Protein AF-A0A7T8HJD9-F1 (afdb_monomer_lite)

Sequence (156 aa):
DFPDRIIIASVMASFDRSDWQEISIKAAKSGADALELNLSCPHGMGEPSGHGSIHFQWVKEIIGDYNIPFFAKLTPNVTNIVDIARAAKEGGSDGVTAINTVSGLMGLSSKGVAWPNVNKKTTYGGMSGNAAITSIGKQLKGFPILEQEGLTRQTL

Organism: Caligus rogercresseyi (NCBI:txid217165)

Secondary structure (DSSP, 8-state):
--TTS--EEEE---S-HHHHHHHHHHHHHTT-SEEEEE---TTT---SSSSTTHHHHHHHHHHGGGT--EEEE--S-SS-HHHHHHHHHHTT-SEEEE-PPEEE--EE-TTS-EES-BTTB---EEE--S-STHHHHHHSTT--EEE-S---TT--

Structure (mmCIF, N/CA/C/O backbone):
data_AF-A0A7T8HJD9-F1
#
_entry.id   AF-A0A7T8HJD9-F1
#
loop_
_atom_site.group_PDB
_atom_site.id
_atom_site.type_symbol
_atom_site.label_atom_id
_atom_site.label_alt_id
_atom_site.label_comp_id
_atom_site.label_asym_id
_atom_site.label_entity_id
_atom_site.label_seq_id
_atom_site.pdbx_PDB_ins_code
_atom_site.Cartn_x
_atom_site.Cartn_y
_atom_site.Cartn_z
_atom_site.occupancy
_atom_site.B_iso_or_equiv
_atom_site.auth_seq_id
_atom_site.auth_comp_id
_atom_site.auth_asym_id
_atom_site.auth_atom_id
_atom_site.pdbx_PDB_model_num
ATOM 1 N N . ASP A 1 1 ? -25.943 7.552 -3.361 1.00 71.62 1 ASP A N 1
ATOM 2 C CA . ASP A 1 1 ? -25.022 6.764 -2.519 1.00 71.62 1 ASP A CA 1
ATOM 3 C C . ASP A 1 1 ? -25.019 5.302 -2.927 1.00 71.62 1 ASP A C 1
ATOM 5 O O . ASP A 1 1 ? -25.998 4.849 -3.512 1.00 71.62 1 ASP A O 1
ATOM 9 N N . PHE A 1 2 ? -23.913 4.603 -2.657 1.00 89.00 2 PHE A N 1
ATOM 10 C CA . PHE A 1 2 ? -23.694 3.184 -2.972 1.00 89.00 2 PHE A CA 1
ATOM 11 C C . PHE A 1 2 ? -23.262 2.417 -1.702 1.00 89.00 2 PHE A C 1
ATOM 13 O O . PHE A 1 2 ? -22.111 1.998 -1.615 1.00 89.00 2 PHE A O 1
ATOM 20 N N . PRO A 1 3 ? -24.136 2.294 -0.684 1.00 89.19 3 PRO A N 1
ATOM 21 C CA . PRO A 1 3 ? -23.768 1.783 0.646 1.00 89.19 3 PRO A CA 1
ATOM 22 C C . PRO A 1 3 ? -23.410 0.287 0.674 1.00 89.19 3 PRO A C 1
ATOM 24 O O . PRO A 1 3 ? -22.904 -0.213 1.669 1.00 89.19 3 PRO A O 1
ATOM 27 N N . ASP A 1 4 ? -23.711 -0.434 -0.400 1.00 93.75 4 ASP A N 1
ATOM 28 C CA . ASP A 1 4 ? -23.453 -1.858 -0.603 1.00 93.75 4 ASP A CA 1
ATOM 29 C C . ASP A 1 4 ? -22.137 -2.134 -1.349 1.00 93.75 4 ASP A C 1
ATOM 31 O O . ASP A 1 4 ? -21.753 -3.291 -1.529 1.00 93.75 4 ASP A O 1
ATOM 35 N N . ARG A 1 5 ? -21.448 -1.087 -1.820 1.00 93.62 5 ARG A N 1
ATOM 36 C CA . ARG A 1 5 ? -20.220 -1.213 -2.608 1.00 93.62 5 ARG A CA 1
ATOM 37 C C . ARG A 1 5 ? -19.009 -0.880 -1.756 1.00 93.62 5 ARG A C 1
ATOM 39 O O . ARG A 1 5 ? -18.890 0.240 -1.281 1.00 93.62 5 ARG A O 1
ATOM 46 N N . ILE A 1 6 ? -18.085 -1.833 -1.668 1.00 95.31 6 ILE A N 1
ATOM 47 C CA . ILE A 1 6 ? -16.814 -1.657 -0.966 1.00 95.31 6 ILE A CA 1
ATOM 48 C C . ILE A 1 6 ? -15.954 -0.611 -1.681 1.00 95.31 6 ILE A C 1
ATOM 50 O O . ILE A 1 6 ? -15.660 -0.741 -2.874 1.00 95.31 6 ILE A O 1
ATOM 54 N N . ILE A 1 7 ? -15.508 0.394 -0.933 1.00 95.62 7 ILE A N 1
ATOM 55 C CA . ILE A 1 7 ? -14.544 1.403 -1.362 1.00 95.62 7 ILE A CA 1
ATOM 56 C C . ILE A 1 7 ? -13.234 1.177 -0.611 1.00 95.62 7 ILE A C 1
ATOM 58 O O . ILE A 1 7 ? -13.142 1.371 0.600 1.00 95.62 7 ILE A O 1
ATOM 62 N N . ILE A 1 8 ? -12.191 0.811 -1.358 1.00 96.56 8 ILE A N 1
ATOM 63 C CA . ILE A 1 8 ? -10.830 0.679 -0.833 1.00 96.56 8 ILE A CA 1
ATOM 64 C C . ILE A 1 8 ? -10.028 1.917 -1.235 1.00 96.56 8 ILE A C 1
ATOM 66 O O . ILE A 1 8 ? -9.829 2.176 -2.424 1.00 96.56 8 ILE A O 1
ATOM 70 N N . ALA A 1 9 ? -9.556 2.687 -0.256 1.00 96.94 9 ALA A N 1
ATOM 71 C CA . ALA A 1 9 ? -8.739 3.868 -0.512 1.00 96.94 9 ALA A CA 1
ATOM 72 C C . ALA A 1 9 ? -7.265 3.476 -0.695 1.00 96.94 9 ALA A C 1
ATOM 74 O O . ALA A 1 9 ? -6.598 3.068 0.257 1.00 96.94 9 ALA A O 1
ATOM 75 N N . SER A 1 10 ? -6.741 3.622 -1.915 1.00 95.19 10 SER A N 1
ATOM 76 C CA . SER A 1 10 ? -5.311 3.438 -2.189 1.00 95.19 10 SER A CA 1
ATOM 77 C C . SER A 1 10 ? -4.522 4.675 -1.760 1.00 95.19 10 SER A C 1
ATOM 79 O O . SER A 1 10 ? -4.706 5.751 -2.328 1.00 95.19 10 SER A O 1
ATOM 81 N N . VAL A 1 11 ? -3.598 4.514 -0.815 1.00 93.69 11 VAL A N 1
ATOM 82 C CA . VAL A 1 11 ? -2.764 5.597 -0.274 1.00 93.69 11 VAL A CA 1
ATOM 83 C C . VAL A 1 11 ? -1.277 5.321 -0.486 1.00 93.69 11 VAL A C 1
ATOM 85 O O . VAL A 1 11 ? -0.830 4.174 -0.531 1.00 93.69 11 VAL A O 1
ATOM 88 N N . MET A 1 12 ? -0.506 6.395 -0.638 1.00 90.25 12 MET A N 1
ATOM 89 C CA . MET A 1 12 ? 0.946 6.357 -0.788 1.00 90.25 12 MET A CA 1
ATOM 90 C C . MET A 1 12 ? 1.538 7.603 -0.136 1.00 90.25 12 MET A C 1
ATOM 92 O O . MET A 1 12 ? 1.035 8.707 -0.339 1.00 90.25 12 MET A O 1
ATOM 96 N N . ALA A 1 13 ? 2.613 7.413 0.619 1.00 88.19 13 ALA A N 1
ATOM 97 C CA . ALA A 1 13 ? 3.336 8.464 1.322 1.00 88.19 13 ALA A CA 1
ATOM 98 C C . ALA A 1 13 ? 4.853 8.251 1.180 1.00 88.19 13 ALA A C 1
ATOM 100 O O . ALA A 1 13 ? 5.306 7.213 0.684 1.00 88.19 13 ALA A O 1
ATOM 101 N N . SER A 1 14 ? 5.636 9.252 1.585 1.00 84.62 14 SER A N 1
ATOM 102 C CA . SER A 1 14 ? 7.098 9.152 1.647 1.00 84.62 14 SER A CA 1
ATOM 103 C C . SER A 1 14 ? 7.550 8.166 2.751 1.00 84.62 14 SER A C 1
ATOM 105 O O . SER A 1 14 ? 6.709 7.608 3.461 1.00 84.62 14 SER A O 1
ATOM 107 N N . PHE A 1 15 ? 8.858 7.894 2.907 1.00 84.00 15 PHE A N 1
ATOM 108 C CA . PHE A 1 15 ? 9.377 7.099 4.043 1.00 84.00 15 PHE A CA 1
ATOM 109 C C . PHE A 1 15 ? 9.314 7.917 5.346 1.00 84.00 15 PHE A C 1
ATOM 111 O O . PHE A 1 15 ? 10.331 8.210 5.966 1.00 84.00 15 PHE A O 1
ATOM 118 N N . ASP A 1 16 ? 8.118 8.323 5.754 1.00 87.50 16 ASP A N 1
ATOM 119 C CA . ASP A 1 16 ? 7.896 9.120 6.950 1.00 87.50 16 ASP A CA 1
ATOM 120 C C . ASP A 1 16 ? 6.670 8.610 7.707 1.00 87.50 16 ASP A C 1
ATOM 122 O O . ASP A 1 16 ? 5.612 8.347 7.130 1.00 87.50 16 ASP A O 1
ATOM 126 N N . ARG A 1 17 ? 6.818 8.439 9.021 1.00 91.75 17 ARG A N 1
ATOM 127 C CA . ARG A 1 17 ? 5.746 7.906 9.867 1.00 91.75 17 ARG A CA 1
ATOM 128 C C . ARG A 1 17 ? 4.539 8.834 9.897 1.00 91.75 17 ARG A C 1
ATOM 130 O O . ARG A 1 17 ? 3.413 8.345 9.834 1.00 91.75 17 ARG A O 1
ATOM 137 N N . SER A 1 18 ? 4.767 10.141 10.012 1.00 95.06 18 SER A N 1
ATOM 138 C CA . SER A 1 18 ? 3.690 11.122 10.124 1.00 95.06 18 SER A CA 1
ATOM 139 C C . SER A 1 18 ? 2.883 11.206 8.831 1.00 95.06 18 SER A C 1
ATOM 141 O O . SER A 1 18 ? 1.658 11.146 8.900 1.00 95.06 18 SER A O 1
ATOM 143 N N . ASP A 1 19 ? 3.544 11.174 7.669 1.00 93.44 19 ASP A N 1
ATOM 144 C CA . ASP A 1 19 ? 2.881 11.144 6.361 1.00 93.44 19 ASP A CA 1
ATOM 145 C C . ASP A 1 19 ? 1.953 9.924 6.221 1.00 93.44 19 ASP A C 1
ATOM 147 O O . ASP A 1 19 ? 0.786 10.059 5.840 1.00 93.44 19 ASP A O 1
ATOM 151 N N . TRP A 1 20 ? 2.450 8.722 6.551 1.00 93.50 20 TRP A N 1
ATOM 152 C CA . TRP A 1 20 ? 1.663 7.484 6.468 1.00 93.50 20 TRP A CA 1
ATOM 153 C C . TRP A 1 20 ? 0.475 7.482 7.429 1.00 93.50 20 TRP A C 1
ATOM 155 O O . TRP A 1 20 ? -0.61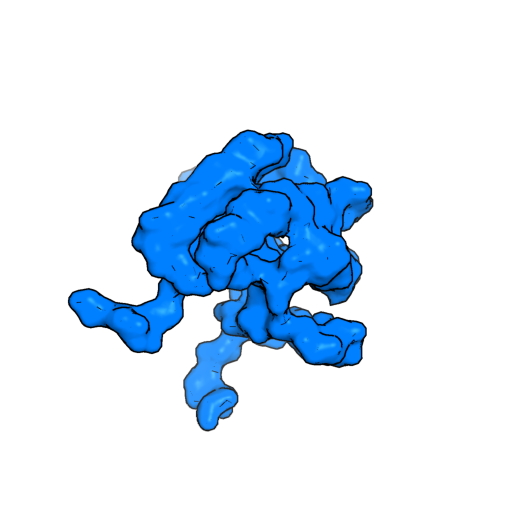9 7.053 7.052 1.00 93.50 20 TRP A O 1
ATOM 165 N N . GLN A 1 21 ? 0.665 7.958 8.660 1.00 95.69 21 GLN A N 1
ATOM 166 C CA . GLN A 1 21 ? -0.413 8.028 9.643 1.00 95.69 21 GLN A CA 1
ATOM 167 C C . GLN A 1 21 ? -1.459 9.075 9.244 1.00 95.69 21 GLN A C 1
ATOM 169 O O . GLN A 1 21 ? -2.655 8.785 9.267 1.00 95.69 21 GLN A O 1
ATOM 174 N N . GLU A 1 22 ? -1.032 10.261 8.805 1.00 96.94 22 GLU A N 1
ATOM 175 C CA . GLU A 1 22 ? -1.927 11.344 8.400 1.00 96.94 22 GLU A CA 1
ATOM 176 C C . GLU A 1 22 ? -2.810 10.939 7.215 1.00 96.94 22 GLU A C 1
ATOM 178 O O . GLU A 1 22 ? -4.035 11.097 7.277 1.00 96.94 22 GLU A O 1
ATOM 183 N N . ILE A 1 23 ? -2.221 10.394 6.143 1.00 96.69 23 ILE A N 1
ATOM 184 C CA . ILE A 1 23 ? -2.989 10.011 4.952 1.00 96.69 23 ILE A CA 1
ATOM 185 C C . ILE A 1 23 ? -3.956 8.857 5.247 1.00 96.69 23 ILE A C 1
ATOM 187 O O . ILE A 1 23 ? -5.094 8.880 4.776 1.00 96.69 23 ILE A O 1
ATOM 191 N N . SER A 1 24 ? -3.546 7.899 6.084 1.00 96.88 24 SER A N 1
ATOM 192 C CA . SER A 1 24 ? -4.384 6.764 6.489 1.00 96.88 24 SER A CA 1
ATOM 193 C C . SER A 1 24 ? -5.569 7.216 7.343 1.00 96.88 24 SER A C 1
ATOM 195 O O . SER A 1 24 ? -6.700 6.806 7.089 1.00 96.88 24 SER A O 1
ATOM 197 N N . ILE A 1 25 ? -5.346 8.128 8.297 1.00 97.25 25 ILE A N 1
ATOM 198 C CA . ILE A 1 25 ? -6.411 8.726 9.116 1.00 97.25 25 ILE A CA 1
ATOM 199 C C . ILE A 1 25 ? -7.403 9.495 8.241 1.00 97.25 25 ILE A C 1
ATOM 201 O O . ILE A 1 25 ? -8.613 9.368 8.424 1.00 97.25 25 ILE A O 1
ATOM 205 N N . LYS A 1 26 ? -6.916 10.301 7.289 1.00 97.69 26 LYS A N 1
ATOM 206 C CA . LYS A 1 26 ? -7.788 11.048 6.368 1.00 97.69 26 LYS A CA 1
ATOM 207 C C . LYS A 1 26 ? -8.639 10.108 5.520 1.00 97.69 26 LYS A C 1
ATOM 209 O O . LYS A 1 26 ? -9.840 10.341 5.395 1.00 97.69 26 LYS A O 1
ATOM 214 N N . ALA A 1 27 ? -8.038 9.048 4.982 1.00 97.38 27 ALA A N 1
ATOM 215 C CA . ALA A 1 27 ? -8.756 8.044 4.207 1.00 97.38 27 ALA A CA 1
ATOM 216 C C . ALA A 1 27 ? -9.823 7.334 5.057 1.00 97.38 27 ALA A C 1
ATOM 218 O O . ALA A 1 27 ? -10.986 7.300 4.659 1.00 97.38 27 ALA A O 1
ATOM 219 N N . ALA A 1 28 ? -9.481 6.878 6.264 1.00 96.44 28 ALA A N 1
ATOM 220 C CA . ALA A 1 28 ? -10.437 6.251 7.176 1.00 96.44 28 ALA A CA 1
ATOM 221 C C . ALA A 1 28 ? -11.605 7.190 7.537 1.00 96.44 28 ALA A C 1
ATOM 223 O O . ALA A 1 28 ? -12.771 6.820 7.425 1.00 96.44 28 ALA A O 1
ATOM 224 N N . LYS A 1 29 ? -11.313 8.454 7.879 1.00 96.94 29 LYS A N 1
ATOM 225 C CA . LYS A 1 29 ? -12.332 9.471 8.201 1.00 96.94 29 LYS A CA 1
ATOM 226 C C . LYS A 1 29 ? -13.241 9.836 7.028 1.00 96.94 29 LYS A C 1
ATOM 228 O O . LYS A 1 29 ? -14.328 10.355 7.262 1.00 96.94 29 LYS A O 1
ATOM 233 N N . SER A 1 30 ? -12.814 9.584 5.790 1.00 95.69 30 SER A N 1
ATOM 234 C CA . SER A 1 30 ? -13.654 9.780 4.603 1.00 95.69 30 SER A CA 1
ATOM 235 C C . SER A 1 30 ? -14.707 8.682 4.399 1.00 95.69 30 SER A C 1
ATOM 237 O O . SER A 1 30 ? -15.548 8.823 3.516 1.00 95.69 30 SER A O 1
ATOM 239 N N . GLY A 1 31 ? -14.693 7.629 5.226 1.00 95.06 31 GLY A N 1
ATOM 240 C CA . GLY A 1 31 ? -15.633 6.510 5.142 1.00 95.06 31 GLY A CA 1
ATOM 241 C C . GLY A 1 31 ? -15.182 5.397 4.198 1.00 95.06 31 GLY A C 1
ATOM 242 O O . GLY A 1 31 ? -16.026 4.710 3.636 1.00 95.06 31 GLY A O 1
ATOM 243 N N . ALA A 1 32 ? -13.872 5.234 3.989 1.00 96.19 32 ALA A N 1
ATOM 244 C CA . ALA A 1 32 ? -13.345 4.078 3.267 1.00 96.19 32 ALA A CA 1
ATOM 245 C C . ALA A 1 32 ? -13.602 2.786 4.061 1.00 96.19 32 ALA A C 1
ATOM 247 O O . ALA A 1 32 ? -13.366 2.755 5.267 1.00 96.19 32 ALA A O 1
ATOM 248 N N . ASP A 1 33 ? -14.018 1.718 3.381 1.00 96.69 33 ASP A N 1
ATOM 249 C CA . ASP A 1 33 ? -14.254 0.406 3.999 1.00 96.69 33 ASP A CA 1
ATOM 250 C C . ASP A 1 33 ? -12.948 -0.339 4.292 1.00 96.69 33 ASP A C 1
ATOM 252 O O . ASP A 1 33 ? -12.902 -1.211 5.154 1.00 96.69 33 ASP A O 1
ATOM 256 N N . ALA A 1 34 ? -11.884 -0.017 3.552 1.00 97.06 34 ALA A N 1
ATOM 257 C CA . ALA A 1 34 ? -10.541 -0.547 3.745 1.00 97.06 34 ALA A CA 1
ATOM 258 C C . ALA A 1 34 ? -9.485 0.392 3.147 1.00 97.06 34 ALA A C 1
ATOM 260 O O . ALA A 1 34 ? -9.793 1.271 2.334 1.00 97.06 34 ALA A O 1
ATOM 261 N N . LEU A 1 35 ? -8.217 0.160 3.490 1.00 97.12 35 LEU A N 1
ATOM 262 C CA . LEU A 1 35 ? -7.078 0.833 2.859 1.00 97.12 35 LEU A CA 1
ATOM 263 C C . LEU A 1 35 ? -6.264 -0.125 1.983 1.00 97.12 35 LEU A C 1
ATOM 265 O O . LEU A 1 35 ? -6.085 -1.294 2.318 1.00 97.12 35 LEU A O 1
ATOM 269 N N . GLU A 1 36 ? -5.701 0.392 0.893 1.00 95.00 36 GLU A N 1
ATOM 270 C CA . GLU A 1 36 ? -4.650 -0.266 0.112 1.00 95.00 36 GLU A CA 1
ATOM 271 C C . GLU A 1 36 ? -3.366 0.568 0.217 1.00 95.00 36 GLU A C 1
ATOM 273 O O . GLU A 1 36 ? -3.317 1.716 -0.222 1.00 95.00 36 GLU A O 1
ATOM 278 N N . LEU A 1 37 ? -2.313 0.007 0.811 1.00 92.12 37 LEU A N 1
ATOM 279 C CA . LEU A 1 37 ? -1.034 0.696 0.966 1.00 92.12 37 LEU A CA 1
ATOM 280 C C . LEU A 1 37 ? -0.154 0.407 -0.245 1.00 92.12 37 LEU A C 1
ATOM 282 O O . LEU A 1 37 ? 0.343 -0.710 -0.418 1.00 92.12 37 LEU A O 1
ATOM 286 N N . ASN A 1 38 ? 0.039 1.419 -1.087 1.00 88.06 38 ASN A N 1
ATOM 287 C CA . ASN A 1 38 ? 0.876 1.304 -2.268 1.00 88.06 38 ASN A CA 1
ATOM 288 C C . ASN A 1 38 ? 2.338 1.634 -1.943 1.00 88.06 38 ASN A C 1
ATOM 290 O O . ASN A 1 38 ? 2.678 2.776 -1.641 1.00 88.06 38 ASN A O 1
ATOM 294 N N . LEU A 1 39 ? 3.210 0.630 -2.049 1.00 75.44 39 LEU A N 1
ATOM 295 C CA . LEU A 1 39 ? 4.641 0.750 -1.754 1.00 75.44 39 LEU A CA 1
ATOM 296 C C . LEU A 1 39 ? 5.518 0.991 -2.994 1.00 75.44 39 LEU A C 1
ATOM 298 O O . LEU A 1 39 ? 6.738 0.899 -2.908 1.00 75.44 39 LEU A O 1
ATOM 302 N N . SER A 1 40 ? 4.939 1.296 -4.159 1.00 64.94 40 SER A N 1
ATOM 303 C CA . SER A 1 40 ? 5.683 1.387 -5.424 1.00 64.94 40 SER A CA 1
ATOM 304 C C . SER A 1 40 ? 6.421 2.714 -5.671 1.00 64.94 40 SER A C 1
ATOM 306 O O . SER A 1 40 ? 6.736 3.007 -6.823 1.00 64.94 40 SER A O 1
ATOM 308 N N . CYS A 1 41 ? 6.666 3.557 -4.659 1.00 54.56 41 CYS A N 1
ATOM 309 C CA . CYS A 1 41 ? 7.288 4.868 -4.883 1.00 54.56 41 CYS A CA 1
ATOM 310 C C . CYS A 1 41 ? 8.767 4.724 -5.315 1.00 54.56 41 CYS A C 1
ATOM 312 O O . CYS A 1 41 ? 9.575 4.213 -4.543 1.00 54.56 41 CYS A O 1
ATOM 314 N N . PRO A 1 42 ? 9.158 5.220 -6.505 1.00 42.78 42 PRO A N 1
ATOM 315 C CA . PRO A 1 42 ? 10.500 5.027 -7.067 1.00 42.78 42 PRO A CA 1
ATOM 316 C C . PRO A 1 42 ? 11.596 5.907 -6.431 1.00 42.78 42 PRO A C 1
ATOM 318 O O . PRO A 1 42 ? 12.759 5.807 -6.813 1.00 42.78 42 PRO A O 1
ATOM 321 N N . HIS A 1 43 ? 11.260 6.780 -5.473 1.00 39.44 43 HIS A N 1
ATOM 322 C CA . HIS A 1 43 ? 12.168 7.802 -4.934 1.00 39.44 43 HIS A CA 1
ATOM 323 C C . HIS A 1 43 ? 12.740 7.454 -3.551 1.00 39.44 43 HIS A C 1
ATOM 325 O O . HIS A 1 43 ? 12.561 8.198 -2.591 1.00 39.44 43 HIS A O 1
ATOM 331 N N . GLY A 1 44 ? 13.473 6.344 -3.448 1.00 38.84 44 GLY A N 1
ATOM 332 C CA . GLY A 1 44 ? 14.314 6.077 -2.269 1.00 38.84 44 GLY A CA 1
ATOM 333 C C . GLY A 1 44 ? 13.669 5.245 -1.162 1.00 38.84 44 GLY A C 1
ATOM 334 O O . GLY A 1 44 ? 14.287 5.030 -0.123 1.00 38.84 44 GLY A O 1
ATOM 335 N N . MET A 1 45 ? 12.481 4.696 -1.403 1.00 45.41 45 MET A N 1
ATOM 336 C CA . MET A 1 45 ? 12.042 3.493 -0.704 1.00 45.41 45 MET A CA 1
ATOM 337 C C . MET A 1 45 ? 12.793 2.360 -1.395 1.00 45.41 45 MET A C 1
ATOM 339 O O . MET A 1 45 ? 12.420 1.969 -2.500 1.00 45.41 45 MET A O 1
ATOM 343 N N . GLY A 1 46 ? 13.919 1.913 -0.831 1.00 42.47 46 GLY A N 1
ATOM 344 C CA . GLY A 1 46 ? 14.563 0.699 -1.324 1.00 42.47 46 GLY A CA 1
ATOM 345 C C . GLY A 1 46 ? 13.486 -0.365 -1.513 1.00 42.47 46 GLY A C 1
ATOM 346 O O . GLY A 1 46 ? 12.576 -0.469 -0.683 1.00 42.47 46 GLY A O 1
ATOM 347 N N . GLU A 1 47 ? 13.558 -1.120 -2.611 1.00 47.22 47 GLU A N 1
ATOM 348 C CA . GLU A 1 47 ? 12.807 -2.369 -2.738 1.00 47.22 47 GLU A CA 1
ATOM 349 C C . GLU A 1 47 ? 12.870 -3.122 -1.391 1.00 47.22 47 GLU A C 1
ATOM 351 O O . GLU A 1 47 ? 13.810 -2.900 -0.623 1.00 47.22 47 GLU A O 1
ATOM 356 N N . PRO A 1 48 ? 11.916 -3.999 -1.039 1.00 48.44 48 PRO A N 1
ATOM 357 C CA . PRO A 1 48 ? 11.842 -4.612 0.297 1.00 48.44 48 PRO A CA 1
ATOM 358 C C . PRO A 1 48 ? 13.039 -5.500 0.704 1.00 48.44 48 PRO A C 1
ATOM 360 O O . PRO A 1 48 ? 12.920 -6.316 1.609 1.00 48.44 48 PRO A O 1
ATOM 363 N N . SER A 1 49 ? 14.198 -5.360 0.070 1.00 39.56 49 SER A N 1
ATOM 364 C CA . SER A 1 49 ? 15.478 -6.007 0.307 1.00 39.56 49 SER A CA 1
ATOM 365 C C . SER A 1 49 ? 16.156 -5.671 1.647 1.00 39.56 49 SER A C 1
ATOM 367 O O . SER A 1 49 ? 17.327 -6.002 1.808 1.00 39.56 49 SER A O 1
ATOM 369 N N . GLY A 1 50 ? 15.462 -5.117 2.655 1.00 39.44 50 GLY A N 1
ATOM 370 C CA . GLY A 1 50 ? 16.044 -5.105 4.011 1.00 39.44 50 GLY A CA 1
ATOM 371 C C . GLY A 1 50 ? 15.441 -4.195 5.082 1.00 39.44 50 GLY A C 1
ATOM 372 O O . GLY A 1 50 ? 15.756 -4.384 6.250 1.00 39.44 50 GLY A O 1
ATOM 373 N N . HIS A 1 51 ? 14.567 -3.243 4.737 1.00 46.25 51 HIS A N 1
ATOM 374 C CA . HIS A 1 51 ? 13.946 -2.320 5.713 1.00 46.25 51 HIS A CA 1
ATOM 375 C C . HIS A 1 51 ? 12.416 -2.504 5.852 1.00 46.25 51 HIS A C 1
ATOM 377 O O . HIS A 1 51 ? 11.744 -1.762 6.568 1.00 46.25 51 HIS A O 1
ATOM 383 N N . GLY A 1 52 ? 11.845 -3.467 5.119 1.00 54.16 52 GLY A N 1
ATOM 384 C CA . GLY A 1 52 ? 10.427 -3.512 4.762 1.00 54.16 52 GLY A CA 1
ATOM 385 C C . GLY A 1 52 ? 9.525 -4.231 5.762 1.00 54.16 52 GLY A C 1
ATOM 386 O O . GLY A 1 52 ? 9.254 -5.408 5.591 1.00 54.16 52 GLY A O 1
ATOM 387 N N . SER A 1 53 ? 9.002 -3.508 6.751 1.00 64.75 53 SER A N 1
ATOM 388 C CA . SER A 1 53 ? 7.740 -3.848 7.450 1.00 64.75 53 SER A CA 1
ATOM 389 C C . SER A 1 53 ? 7.218 -2.707 8.330 1.00 64.75 53 SER A C 1
ATOM 391 O O . SER A 1 53 ? 6.051 -2.708 8.722 1.00 64.75 53 SER A O 1
ATOM 393 N N . ILE A 1 54 ? 8.053 -1.701 8.610 1.00 80.69 54 ILE A N 1
ATOM 394 C CA . ILE A 1 54 ? 7.738 -0.661 9.591 1.00 80.69 54 ILE A CA 1
ATOM 395 C C . ILE A 1 54 ? 6.548 0.229 9.190 1.00 80.69 54 ILE A C 1
ATOM 397 O O . ILE A 1 54 ? 5.767 0.617 10.050 1.00 80.69 54 ILE A O 1
ATOM 401 N N . HIS A 1 55 ? 6.331 0.474 7.892 1.00 85.00 55 HIS A N 1
ATOM 402 C CA . HIS A 1 55 ? 5.156 1.214 7.405 1.00 85.00 55 HIS A CA 1
ATOM 403 C C . HIS A 1 55 ? 3.843 0.547 7.797 1.00 85.00 55 HIS A C 1
ATOM 405 O O . HIS A 1 55 ? 2.905 1.221 8.213 1.00 85.00 55 HIS A O 1
ATOM 411 N N . PHE A 1 56 ? 3.782 -0.781 7.682 1.00 89.69 56 PHE A N 1
ATOM 412 C CA . PHE A 1 56 ? 2.596 -1.542 8.056 1.00 89.69 56 PHE A CA 1
ATOM 413 C C . PHE A 1 56 ? 2.332 -1.418 9.550 1.00 89.69 56 PHE A C 1
ATOM 415 O O . PHE A 1 56 ? 1.186 -1.228 9.938 1.00 89.69 56 PHE A O 1
ATOM 422 N N . GLN A 1 57 ? 3.388 -1.427 10.367 1.00 91.25 57 GLN A N 1
ATOM 423 C CA . GLN A 1 57 ? 3.268 -1.230 11.810 1.00 91.25 57 GLN A CA 1
ATOM 424 C C . GLN A 1 57 ? 2.770 0.182 12.132 1.00 91.25 57 GLN A C 1
ATOM 426 O O . GLN A 1 57 ? 1.800 0.324 12.869 1.00 91.25 57 GLN A O 1
ATOM 431 N N . TRP A 1 58 ? 3.347 1.219 11.516 1.00 92.94 58 TRP A N 1
ATOM 432 C CA . TRP A 1 58 ? 2.908 2.607 11.704 1.00 92.94 58 TRP A CA 1
ATOM 433 C C . TRP A 1 58 ? 1.443 2.826 11.340 1.00 92.94 58 TRP A C 1
ATOM 435 O O . TRP A 1 58 ? 0.755 3.575 12.030 1.00 92.94 58 TRP A O 1
ATOM 445 N N . VAL A 1 59 ? 0.972 2.184 10.268 1.00 93.62 59 VAL A N 1
ATOM 446 C CA . VAL A 1 59 ? -0.439 2.226 9.871 1.00 93.62 59 VAL A CA 1
ATOM 447 C C . VAL A 1 59 ? -1.288 1.385 10.824 1.00 93.62 59 VAL A C 1
ATOM 449 O O . VAL A 1 59 ? -2.336 1.854 11.261 1.00 93.62 59 VAL A O 1
ATOM 452 N N . LYS A 1 60 ? -0.845 0.182 11.215 1.00 94.25 60 LYS A N 1
ATOM 453 C CA . LYS A 1 60 ? -1.584 -0.688 12.144 1.00 94.25 60 LYS A CA 1
ATOM 454 C C . LYS A 1 60 ? -1.843 -0.005 13.484 1.00 94.25 60 LYS A C 1
ATOM 456 O O . LYS A 1 60 ? -2.948 -0.127 14.006 1.00 94.25 60 LYS A O 1
ATOM 461 N N . GLU A 1 61 ? -0.855 0.726 13.997 1.00 93.94 61 GLU A N 1
ATOM 462 C CA . GLU A 1 61 ? -0.945 1.493 15.244 1.00 93.94 61 GLU A CA 1
ATOM 463 C C . GLU A 1 61 ? -2.112 2.485 15.258 1.00 93.94 61 GLU A C 1
ATOM 465 O O . GLU A 1 61 ? -2.711 2.670 16.311 1.00 93.94 61 GLU A O 1
ATOM 470 N N . ILE A 1 62 ? -2.435 3.118 14.121 1.00 94.06 62 ILE A N 1
ATOM 471 C CA . ILE A 1 62 ? -3.478 4.156 14.057 1.00 94.06 62 ILE A CA 1
ATOM 472 C C . ILE A 1 62 ? -4.791 3.675 13.436 1.00 94.06 62 ILE A C 1
ATOM 474 O O . ILE A 1 62 ? -5.833 4.261 13.709 1.00 94.06 62 ILE A O 1
ATOM 478 N N . ILE A 1 63 ? -4.778 2.620 12.613 1.00 92.38 63 ILE A N 1
ATOM 479 C CA . ILE A 1 63 ? -5.978 2.144 11.904 1.00 92.38 63 ILE A CA 1
ATOM 480 C C . ILE A 1 63 ? -6.839 1.241 12.781 1.00 92.38 63 ILE A C 1
ATOM 482 O O . ILE A 1 63 ? -8.048 1.169 12.559 1.00 92.38 63 ILE A O 1
ATOM 486 N N . GLY A 1 64 ? -6.264 0.638 13.827 1.00 85.06 64 GLY A N 1
ATOM 487 C CA . GLY A 1 64 ? -7.034 -0.098 14.833 1.00 85.06 64 GLY A CA 1
ATOM 488 C C . GLY A 1 64 ? -8.196 0.715 15.416 1.00 85.06 64 GLY A C 1
ATOM 489 O O . GLY A 1 64 ? -9.280 0.170 15.598 1.00 85.06 64 GLY A O 1
ATOM 490 N N . ASP A 1 65 ? -8.019 2.027 15.591 1.00 91.44 65 ASP A N 1
ATOM 491 C CA . ASP A 1 65 ? -9.049 2.926 16.134 1.00 91.44 65 ASP A CA 1
ATOM 492 C C . ASP A 1 65 ? -10.244 3.144 15.187 1.00 91.44 65 ASP A C 1
ATOM 494 O O . ASP A 1 65 ? -11.313 3.574 15.622 1.00 91.44 65 ASP A O 1
ATOM 498 N N . TYR A 1 66 ? -10.083 2.848 13.893 1.00 93.56 66 TYR A N 1
ATOM 499 C CA . TYR A 1 66 ? -11.108 3.048 12.864 1.00 93.56 66 TYR A CA 1
ATOM 500 C C . TYR A 1 66 ? -11.822 1.750 12.465 1.00 93.56 66 TYR A C 1
ATOM 502 O O . TYR A 1 66 ? -12.787 1.812 11.710 1.00 93.56 66 TYR A O 1
ATOM 510 N N . ASN A 1 67 ? -11.389 0.588 12.974 1.00 91.19 67 ASN A N 1
ATOM 511 C CA . ASN A 1 67 ? -11.969 -0.732 12.682 1.00 91.19 67 ASN A CA 1
ATOM 512 C C . ASN A 1 67 ? -12.080 -1.078 11.181 1.00 91.19 67 ASN A C 1
ATOM 514 O O . ASN A 1 67 ? -12.967 -1.837 10.790 1.00 91.19 67 ASN A O 1
ATOM 518 N N . ILE A 1 68 ? -11.173 -0.562 10.345 1.00 95.19 68 ILE A N 1
ATOM 519 C CA . ILE A 1 68 ? -11.091 -0.919 8.921 1.00 95.19 68 ILE A CA 1
ATOM 520 C C . ILE A 1 68 ? -9.842 -1.773 8.653 1.00 95.19 68 ILE A C 1
ATOM 522 O O . ILE A 1 68 ? -8.794 -1.512 9.247 1.00 95.19 68 ILE A O 1
ATOM 526 N N . PRO A 1 69 ? -9.910 -2.796 7.783 1.00 96.62 69 PRO A N 1
ATOM 527 C CA . PRO A 1 69 ? -8.735 -3.564 7.393 1.00 96.62 69 PRO A CA 1
ATOM 528 C C . PRO A 1 69 ? -7.833 -2.768 6.443 1.00 96.62 69 PRO A C 1
ATOM 530 O O . PRO A 1 69 ? -8.278 -1.851 5.744 1.00 96.62 69 PRO A O 1
ATOM 533 N N . PHE A 1 70 ? -6.565 -3.167 6.349 1.00 95.88 70 PHE A N 1
ATOM 534 C CA . PHE A 1 70 ? -5.681 -2.678 5.293 1.00 95.88 70 PHE A CA 1
ATOM 535 C C . PHE A 1 70 ? -4.893 -3.783 4.591 1.00 95.88 70 PHE A C 1
ATOM 537 O O . PHE A 1 70 ? -4.419 -4.750 5.196 1.00 95.88 70 PHE A O 1
ATOM 544 N N . PHE A 1 71 ? -4.695 -3.577 3.292 1.00 94.62 71 PHE A N 1
ATOM 545 C CA . PHE A 1 71 ? -4.025 -4.496 2.383 1.00 94.62 71 PHE A CA 1
ATOM 546 C C . PHE A 1 71 ? -2.724 -3.888 1.861 1.00 94.62 71 PHE A C 1
ATOM 548 O O . PHE A 1 71 ? -2.682 -2.722 1.465 1.00 94.62 71 PHE A O 1
ATOM 555 N N . ALA A 1 72 ? -1.655 -4.677 1.823 1.00 90.50 72 ALA A N 1
ATOM 556 C CA . ALA A 1 72 ? -0.383 -4.255 1.245 1.00 90.50 72 ALA A CA 1
ATOM 557 C C . ALA A 1 72 ? -0.334 -4.542 -0.264 1.00 90.50 72 ALA A C 1
ATOM 559 O O . ALA A 1 72 ? -0.404 -5.702 -0.672 1.00 90.50 72 ALA A O 1
ATOM 560 N N . LYS A 1 73 ? -0.163 -3.513 -1.104 1.00 88.25 73 LYS A N 1
ATOM 561 C CA . LYS A 1 73 ? -0.039 -3.683 -2.559 1.00 88.25 73 LYS A CA 1
ATOM 562 C C . LYS A 1 73 ? 1.391 -4.046 -2.946 1.00 88.25 73 LYS A C 1
ATOM 564 O O . LYS A 1 73 ? 2.302 -3.222 -2.851 1.00 88.25 73 LYS A O 1
ATOM 569 N N . LEU A 1 74 ? 1.589 -5.284 -3.390 1.00 82.62 74 LEU A N 1
ATOM 570 C CA . LEU A 1 74 ? 2.914 -5.850 -3.628 1.00 82.62 74 LEU A CA 1
ATOM 571 C C . LEU A 1 74 ? 3.423 -5.546 -5.038 1.00 82.62 74 LEU A C 1
ATOM 573 O O . LEU A 1 74 ? 2.712 -5.732 -6.026 1.00 82.62 74 LEU A O 1
ATOM 577 N N . THR A 1 75 ? 4.689 -5.139 -5.138 1.00 76.81 75 THR A N 1
ATOM 578 C CA . THR A 1 75 ? 5.410 -5.096 -6.417 1.00 76.81 75 THR A CA 1
ATOM 579 C C . THR A 1 75 ? 5.888 -6.503 -6.799 1.00 76.81 75 THR A C 1
ATOM 581 O O . THR A 1 75 ? 6.408 -7.218 -5.938 1.00 76.81 75 THR A O 1
ATOM 584 N N . PRO A 1 76 ? 5.747 -6.923 -8.068 1.00 70.50 76 PRO A N 1
ATOM 585 C CA . PRO A 1 76 ? 6.297 -8.187 -8.553 1.00 70.50 76 PRO A CA 1
ATOM 586 C C . PRO A 1 76 ? 7.801 -8.094 -8.839 1.00 70.50 76 PRO A C 1
ATOM 588 O O . PRO A 1 76 ? 8.438 -9.111 -9.093 1.00 70.50 76 PRO A O 1
ATOM 591 N N . ASN A 1 77 ? 8.373 -6.885 -8.816 1.00 71.50 77 ASN A N 1
ATOM 592 C CA . ASN A 1 77 ? 9.765 -6.612 -9.173 1.00 71.50 77 ASN A CA 1
ATOM 593 C C . ASN A 1 77 ? 10.705 -6.914 -8.003 1.00 71.50 77 ASN A C 1
ATOM 595 O O . ASN A 1 77 ? 11.410 -6.041 -7.517 1.00 71.50 77 ASN A O 1
ATOM 599 N N . VAL A 1 78 ? 10.666 -8.148 -7.509 1.00 73.12 78 VAL A N 1
ATOM 600 C CA . VAL A 1 78 ? 11.543 -8.642 -6.448 1.00 73.12 78 VAL A CA 1
ATOM 601 C C . VAL A 1 78 ? 11.950 -10.080 -6.703 1.00 73.12 78 VAL A C 1
ATOM 603 O O . VAL A 1 78 ? 11.261 -10.821 -7.399 1.00 73.12 7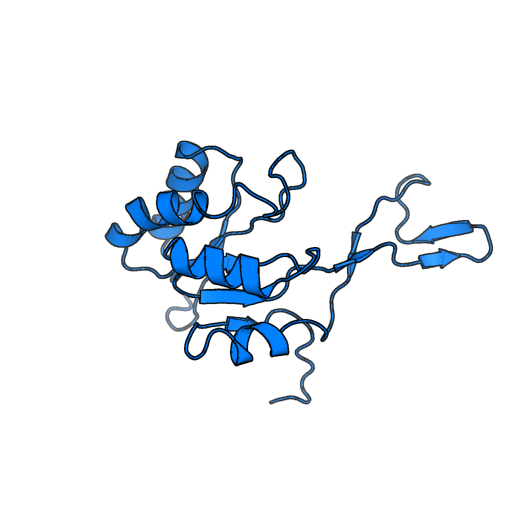8 VAL A O 1
ATOM 606 N N . THR A 1 79 ? 13.041 -10.504 -6.067 1.00 75.00 79 THR A N 1
ATOM 607 C CA . THR A 1 79 ? 13.526 -11.887 -6.137 1.00 75.00 79 THR A CA 1
ATOM 608 C C . THR A 1 79 ? 12.482 -12.897 -5.657 1.00 75.00 79 THR A C 1
ATOM 610 O O . THR A 1 79 ? 12.3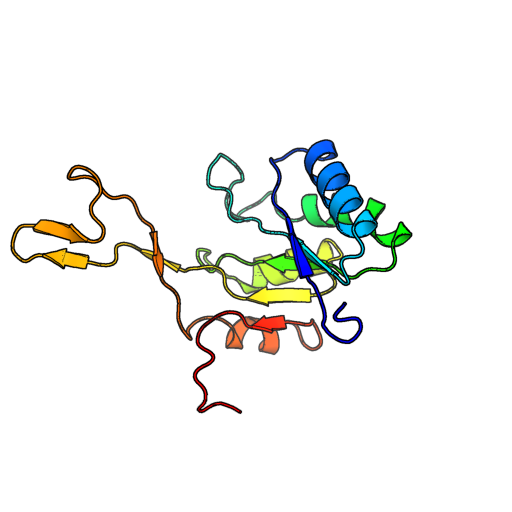38 -13.962 -6.253 1.00 75.00 79 THR A O 1
ATOM 613 N N . ASN A 1 80 ? 11.742 -12.580 -4.588 1.00 77.88 80 ASN A N 1
ATOM 614 C CA . ASN A 1 80 ? 10.710 -13.457 -4.044 1.00 77.88 80 ASN A CA 1
ATOM 615 C C . ASN A 1 80 ? 9.553 -12.656 -3.428 1.00 77.88 80 ASN A C 1
ATOM 617 O O . ASN A 1 80 ? 9.664 -12.096 -2.338 1.00 77.88 80 ASN A O 1
ATOM 621 N N . ILE A 1 81 ? 8.407 -12.647 -4.111 1.00 79.50 81 ILE A N 1
ATOM 622 C CA . ILE A 1 81 ? 7.202 -11.934 -3.663 1.00 79.50 81 ILE A CA 1
ATOM 623 C C . ILE A 1 81 ? 6.636 -12.477 -2.341 1.00 79.50 81 ILE A C 1
ATOM 625 O O . ILE A 1 81 ? 5.995 -11.740 -1.590 1.00 79.50 81 ILE A O 1
ATOM 629 N N . VAL A 1 82 ? 6.895 -13.750 -2.020 1.00 83.44 82 VAL A N 1
ATOM 630 C CA . VAL A 1 82 ? 6.405 -14.365 -0.779 1.00 83.44 82 VAL A CA 1
ATOM 631 C C . VAL A 1 82 ? 7.083 -13.768 0.448 1.00 83.44 82 VAL A C 1
ATOM 633 O O . VAL A 1 82 ? 6.442 -13.653 1.490 1.00 83.44 82 VAL A O 1
ATOM 636 N N . ASP A 1 83 ? 8.336 -13.332 0.328 1.00 83.25 83 ASP A N 1
ATOM 637 C CA . ASP A 1 83 ? 9.044 -12.707 1.445 1.00 83.25 83 ASP A CA 1
ATOM 638 C C . ASP A 1 83 ? 8.443 -11.337 1.778 1.00 83.25 83 ASP A C 1
ATOM 640 O O . ASP A 1 83 ? 8.226 -11.038 2.951 1.00 83.25 83 ASP A O 1
ATOM 644 N N . ILE A 1 84 ? 8.035 -10.560 0.765 1.00 81.00 84 ILE A N 1
ATOM 645 C CA . ILE A 1 84 ? 7.293 -9.309 0.995 1.00 81.00 84 ILE A CA 1
ATOM 646 C C . ILE A 1 84 ? 5.919 -9.598 1.595 1.00 81.00 84 ILE A C 1
ATOM 648 O O . ILE A 1 84 ? 5.508 -8.934 2.542 1.00 81.00 84 ILE A O 1
ATOM 652 N N . ALA A 1 85 ? 5.197 -10.589 1.065 1.00 84.50 85 ALA A N 1
ATOM 653 C CA . ALA A 1 85 ? 3.878 -10.942 1.581 1.00 84.50 85 ALA A CA 1
ATOM 654 C C . ALA A 1 85 ? 3.947 -11.386 3.054 1.00 84.50 85 ALA A C 1
ATOM 656 O O . ALA A 1 85 ? 3.071 -11.042 3.849 1.00 84.50 85 ALA A O 1
ATOM 657 N N . ARG A 1 86 ? 5.012 -12.104 3.440 1.00 87.75 86 ARG A N 1
ATOM 658 C CA . ARG A 1 86 ? 5.281 -12.478 4.833 1.00 87.75 86 ARG A CA 1
ATOM 659 C C . ARG A 1 86 ? 5.573 -11.246 5.686 1.00 87.75 86 ARG A C 1
ATOM 661 O O . ARG A 1 86 ? 4.960 -11.101 6.737 1.00 87.75 86 ARG A O 1
ATOM 668 N N . ALA A 1 87 ? 6.415 -10.336 5.204 1.00 85.00 87 ALA A N 1
ATOM 669 C CA . ALA A 1 87 ? 6.724 -9.097 5.908 1.00 85.00 87 ALA A CA 1
ATOM 670 C C . ALA A 1 87 ? 5.493 -8.185 6.083 1.00 85.00 87 ALA A C 1
ATOM 672 O O . ALA A 1 87 ? 5.332 -7.554 7.126 1.00 85.00 87 ALA A O 1
ATOM 673 N N . ALA A 1 88 ? 4.580 -8.154 5.105 1.00 88.44 88 ALA A N 1
ATOM 674 C CA . ALA A 1 88 ? 3.297 -7.462 5.217 1.00 88.44 88 ALA A CA 1
ATOM 675 C C . ALA A 1 88 ? 2.410 -8.066 6.309 1.00 88.44 88 ALA A C 1
ATOM 677 O O . ALA A 1 88 ? 1.869 -7.338 7.143 1.00 88.44 88 ALA A O 1
ATOM 678 N N . LYS A 1 89 ? 2.309 -9.400 6.344 1.00 90.50 89 LYS A N 1
ATOM 679 C CA . LYS A 1 89 ? 1.574 -10.124 7.387 1.00 90.50 89 LYS A CA 1
ATOM 680 C C . LYS A 1 89 ? 2.164 -9.872 8.778 1.00 90.50 89 LYS A C 1
ATOM 682 O O . LYS A 1 89 ? 1.427 -9.570 9.709 1.00 90.50 89 LYS A O 1
ATOM 687 N N . GLU A 1 90 ? 3.485 -9.971 8.919 1.00 89.62 90 GLU A N 1
ATOM 688 C CA . GLU A 1 90 ? 4.206 -9.710 10.176 1.00 89.62 90 GLU A CA 1
ATOM 689 C C . GLU A 1 90 ? 4.097 -8.243 10.615 1.00 89.62 90 GLU A C 1
ATOM 691 O O . GLU A 1 90 ? 4.046 -7.953 11.807 1.00 89.62 90 GLU A O 1
ATOM 696 N N . GLY A 1 91 ? 3.995 -7.318 9.659 1.00 87.88 91 GLY A N 1
ATOM 697 C CA . GLY A 1 91 ? 3.732 -5.901 9.897 1.00 87.88 91 GLY A CA 1
ATOM 698 C C . GLY A 1 91 ? 2.283 -5.570 10.278 1.00 87.88 91 GLY A C 1
ATOM 699 O O . GLY A 1 91 ? 1.982 -4.408 10.534 1.00 87.88 91 GLY A O 1
ATOM 700 N N . GLY A 1 92 ? 1.389 -6.563 10.332 1.00 91.31 92 GLY A N 1
ATOM 701 C CA . GLY A 1 92 ? 0.005 -6.400 10.782 1.00 91.31 92 GLY A CA 1
ATOM 702 C C . GLY A 1 92 ? -1.016 -6.130 9.677 1.00 91.31 92 GLY A C 1
ATOM 703 O O . GLY A 1 92 ? -2.159 -5.804 10.001 1.00 91.31 92 GLY A O 1
ATOM 704 N N . SER A 1 93 ? -0.633 -6.265 8.403 1.00 92.19 93 SER A N 1
ATOM 705 C CA . SER A 1 93 ? -1.575 -6.165 7.286 1.00 92.19 93 SER A CA 1
ATOM 706 C C . SER A 1 93 ? -2.589 -7.302 7.323 1.00 92.19 93 SER A C 1
ATOM 708 O O . SER A 1 93 ? -2.241 -8.450 7.603 1.00 92.19 93 SER A O 1
ATOM 710 N N . ASP A 1 94 ? -3.842 -6.984 7.007 1.00 94.94 94 ASP A N 1
ATOM 711 C CA . ASP A 1 94 ? -4.951 -7.938 7.019 1.00 94.94 94 ASP A CA 1
ATOM 712 C C . ASP A 1 94 ? -5.010 -8.776 5.727 1.00 94.94 94 ASP A C 1
ATOM 714 O O . ASP A 1 94 ? -5.734 -9.766 5.654 1.00 94.94 94 ASP A O 1
ATOM 718 N N . GLY A 1 95 ? -4.210 -8.421 4.718 1.00 91.81 95 GLY A N 1
ATOM 719 C CA . GLY A 1 95 ? -4.057 -9.156 3.466 1.00 91.81 95 GLY A CA 1
ATOM 720 C C . GLY A 1 95 ? -3.086 -8.465 2.511 1.00 91.81 95 GLY A C 1
ATOM 721 O O . GLY A 1 95 ? -2.471 -7.454 2.837 1.00 91.81 95 GLY A O 1
ATOM 722 N N . VAL A 1 96 ? -2.955 -8.987 1.298 1.00 89.44 96 VAL A N 1
ATOM 723 C CA . VAL A 1 96 ? -2.124 -8.375 0.251 1.00 89.44 96 VAL A CA 1
ATOM 724 C C . VAL A 1 96 ? -2.914 -8.171 -1.026 1.00 89.44 96 VAL A C 1
ATOM 726 O O . VAL A 1 96 ? -3.752 -8.994 -1.377 1.00 89.44 96 VAL A O 1
ATOM 729 N N . THR A 1 97 ? -2.598 -7.113 -1.762 1.00 87.50 97 THR A N 1
ATOM 730 C CA . THR A 1 97 ? -3.000 -6.981 -3.159 1.00 87.50 97 THR A CA 1
ATOM 731 C C . THR A 1 97 ? -1.849 -7.439 -4.045 1.00 87.50 97 THR A C 1
ATOM 733 O O . THR A 1 97 ? -0.735 -6.917 -3.940 1.00 87.50 97 THR A O 1
ATOM 736 N N . ALA A 1 98 ? -2.109 -8.405 -4.924 1.00 79.44 98 ALA A N 1
ATOM 737 C CA . ALA A 1 98 ? -1.128 -8.970 -5.842 1.00 79.44 98 ALA A CA 1
ATOM 738 C C . ALA A 1 98 ? -1.665 -8.932 -7.293 1.00 79.44 98 ALA A C 1
ATOM 740 O O . ALA A 1 98 ? -2.774 -9.389 -7.551 1.00 79.44 98 ALA A O 1
ATOM 741 N N . ILE A 1 99 ? -0.945 -8.406 -8.283 1.00 72.19 99 ILE A N 1
ATOM 742 C CA . ILE A 1 99 ? 0.328 -7.668 -8.219 1.00 72.19 99 ILE A CA 1
ATOM 743 C C . ILE A 1 99 ? 0.169 -6.242 -8.742 1.00 72.19 99 ILE A C 1
ATOM 745 O O . ILE A 1 99 ? -0.764 -5.929 -9.473 1.00 72.19 99 ILE A O 1
ATOM 749 N N . ASN A 1 100 ? 1.095 -5.371 -8.348 1.00 70.94 100 ASN A N 1
ATOM 750 C CA . ASN A 1 100 ? 1.394 -4.161 -9.105 1.00 70.94 100 ASN A CA 1
ATOM 751 C C . ASN A 1 100 ? 2.060 -4.549 -10.445 1.00 70.94 100 ASN A C 1
ATOM 753 O O . ASN A 1 100 ? 2.415 -5.705 -10.658 1.00 70.94 100 ASN A O 1
ATOM 757 N N . THR A 1 101 ? 2.289 -3.592 -11.334 1.00 63.84 101 THR A N 1
ATOM 758 C CA . THR A 1 101 ? 2.813 -3.882 -12.672 1.00 63.84 101 THR A CA 1
ATOM 759 C C . THR A 1 101 ? 4.260 -4.397 -12.664 1.00 63.84 101 THR A C 1
ATOM 761 O O . THR A 1 101 ? 5.106 -3.915 -11.902 1.00 63.84 101 THR A O 1
ATOM 764 N N . VAL A 1 102 ? 4.581 -5.316 -13.577 1.00 67.62 102 VAL A N 1
ATOM 765 C CA . VAL A 1 102 ? 5.947 -5.798 -13.846 1.00 67.62 102 VAL A CA 1
ATOM 766 C C . VAL A 1 102 ? 6.741 -4.731 -14.598 1.00 67.62 102 VAL A C 1
ATOM 768 O O . VAL A 1 102 ? 6.280 -4.211 -15.609 1.00 67.62 102 VAL A O 1
ATOM 771 N N . SER A 1 103 ? 7.944 -4.402 -14.136 1.00 69.44 103 SER A N 1
ATOM 772 C CA . SER A 1 103 ? 8.811 -3.418 -14.787 1.00 69.44 103 SER A CA 1
ATOM 773 C C . SER A 1 103 ? 9.285 -3.932 -16.147 1.00 69.44 103 SER A C 1
ATOM 775 O O . SER A 1 103 ? 9.764 -5.060 -16.268 1.00 69.44 103 SER A O 1
ATOM 777 N N . GLY A 1 104 ? 9.172 -3.107 -17.185 1.00 72.06 104 GLY A N 1
ATOM 778 C CA . GLY A 1 104 ? 9.623 -3.471 -18.520 1.00 72.06 104 GLY A CA 1
ATOM 779 C C . GLY A 1 104 ? 9.621 -2.321 -19.515 1.00 72.06 104 GLY A C 1
ATOM 780 O O . GLY A 1 104 ? 9.214 -1.195 -19.230 1.00 72.06 104 GLY A O 1
ATOM 781 N N . LEU A 1 105 ? 10.102 -2.624 -20.718 1.00 80.44 105 LEU A N 1
ATOM 782 C CA . LEU A 1 105 ? 10.019 -1.752 -21.882 1.00 80.44 105 LEU A CA 1
ATOM 783 C C . LEU A 1 105 ? 9.081 -2.413 -22.894 1.00 80.44 105 LEU A C 1
ATOM 785 O O . LEU A 1 105 ? 9.387 -3.492 -23.391 1.00 80.44 105 LEU A O 1
ATOM 789 N N . MET A 1 106 ? 7.950 -1.768 -23.189 1.00 77.38 106 MET A N 1
ATOM 790 C CA . MET A 1 106 ? 6.858 -2.396 -23.946 1.00 77.38 106 MET A CA 1
ATOM 791 C C . MET A 1 106 ? 7.255 -2.767 -25.381 1.00 77.38 106 MET A C 1
ATOM 793 O O . MET A 1 106 ? 6.830 -3.794 -25.902 1.00 77.38 106 MET A O 1
ATOM 797 N N . GLY A 1 107 ? 8.077 -1.950 -26.038 1.00 79.56 107 GLY A N 1
ATOM 798 C CA . GLY A 1 107 ? 8.586 -2.304 -27.355 1.00 79.56 107 GLY A CA 1
ATOM 799 C C . GLY A 1 107 ? 9.454 -1.237 -27.998 1.00 79.56 107 GLY A C 1
ATOM 800 O O . GLY A 1 107 ? 9.421 -0.059 -27.638 1.00 79.56 107 GLY A O 1
ATOM 801 N N . LEU A 1 108 ? 10.218 -1.677 -28.994 1.00 86.56 108 LEU A N 1
ATOM 802 C CA . LEU A 1 108 ? 10.962 -0.836 -29.921 1.00 86.56 108 LEU A CA 1
ATOM 803 C C . LEU A 1 108 ? 10.420 -1.085 -31.331 1.00 86.56 108 LEU A C 1
ATOM 805 O O . LEU A 1 108 ? 10.187 -2.224 -31.728 1.00 86.56 108 LEU A O 1
ATOM 809 N N . SER A 1 109 ? 10.243 -0.023 -32.108 1.00 85.12 109 SER A N 1
ATOM 810 C CA . SER A 1 109 ? 10.018 -0.146 -33.550 1.00 85.12 109 SER A CA 1
ATOM 811 C C . SER A 1 109 ? 11.268 -0.681 -34.256 1.00 85.12 109 SER A C 1
ATOM 813 O O . SER A 1 109 ? 12.380 -0.601 -33.732 1.00 85.12 109 SER A O 1
ATOM 815 N N . SER A 1 110 ? 11.120 -1.119 -35.509 1.00 87.88 110 SER A N 1
ATOM 816 C CA . SER A 1 110 ? 12.246 -1.528 -36.368 1.00 87.88 110 SER A CA 1
ATOM 817 C C . SER A 1 110 ? 13.298 -0.432 -36.593 1.00 87.88 110 SER A C 1
ATOM 819 O O . SER A 1 110 ? 14.405 -0.721 -37.035 1.00 87.88 110 SER A O 1
ATOM 821 N N . LYS A 1 111 ? 12.974 0.827 -36.271 1.00 89.00 111 LYS A N 1
ATOM 822 C CA . LYS A 1 111 ? 13.879 1.984 -36.340 1.00 89.00 111 LYS A CA 1
ATOM 823 C C . LYS A 1 111 ? 14.538 2.317 -34.993 1.00 89.00 111 LYS A C 1
ATOM 825 O O . LYS A 1 111 ? 15.127 3.384 -34.860 1.00 89.00 111 LYS A O 1
ATOM 830 N N . GLY A 1 112 ? 14.388 1.463 -33.979 1.00 86.06 112 GLY A N 1
ATOM 831 C CA . GLY A 1 112 ? 14.938 1.679 -32.636 1.00 86.06 112 GLY A CA 1
ATOM 832 C C . GLY A 1 112 ? 14.199 2.733 -31.804 1.00 86.06 112 GLY A C 1
ATOM 833 O O . GLY A 1 112 ? 14.679 3.129 -30.746 1.00 86.06 112 GLY A O 1
ATOM 834 N N . VAL A 1 113 ? 13.031 3.205 -32.252 1.00 88.12 113 VAL A N 1
ATOM 835 C CA . VAL A 1 113 ? 12.206 4.157 -31.489 1.00 88.12 113 VAL A CA 1
ATOM 836 C C . VAL A 1 113 ? 11.326 3.386 -30.513 1.00 88.12 113 VAL A C 1
ATOM 838 O O . VAL A 1 113 ? 10.545 2.542 -30.957 1.00 88.12 113 VAL A O 1
ATOM 841 N N . ALA A 1 114 ? 11.442 3.682 -29.218 1.00 87.69 114 ALA A N 1
ATOM 842 C CA . ALA A 1 114 ? 10.633 3.063 -28.170 1.00 87.69 114 ALA A CA 1
ATOM 843 C C . ALA A 1 114 ? 9.161 3.484 -28.204 1.00 87.69 114 ALA A C 1
ATOM 845 O O . ALA A 1 114 ? 8.850 4.591 -28.640 1.00 87.69 114 ALA A O 1
ATOM 846 N N . TRP A 1 115 ? 8.283 2.614 -27.706 1.00 75.00 115 TRP A N 1
ATOM 847 C CA . TRP A 1 115 ? 6.859 2.865 -27.494 1.00 75.00 115 TRP A CA 1
ATOM 848 C C . TRP A 1 115 ? 6.460 2.462 -26.060 1.00 75.00 115 TRP A C 1
ATOM 850 O O . TRP A 1 115 ? 6.818 1.357 -25.649 1.00 75.00 115 TRP A O 1
ATOM 860 N N . PRO A 1 116 ? 5.722 3.295 -25.299 1.00 85.19 116 PRO A N 1
ATOM 861 C CA . PRO A 1 116 ? 5.323 4.665 -25.626 1.00 85.19 116 PRO A CA 1
ATOM 862 C C . PRO A 1 116 ? 6.528 5.614 -25.735 1.00 85.19 116 PRO A C 1
ATOM 864 O O . PRO A 1 116 ? 7.604 5.352 -25.204 1.00 85.19 116 PRO A O 1
ATOM 867 N N . ASN A 1 117 ? 6.347 6.721 -26.455 1.00 86.38 117 ASN A N 1
ATOM 868 C CA . ASN A 1 117 ? 7.375 7.739 -26.649 1.00 86.38 117 ASN A CA 1
ATOM 869 C C . ASN A 1 117 ? 6.844 9.115 -26.254 1.00 86.38 117 ASN A C 1
ATOM 871 O O . ASN A 1 117 ? 5.826 9.554 -26.784 1.00 86.38 117 ASN A O 1
ATOM 875 N N . VAL A 1 118 ? 7.565 9.819 -25.385 1.00 85.38 118 VAL A N 1
ATOM 876 C CA . VAL A 1 118 ? 7.283 11.215 -25.039 1.00 85.38 118 VAL A CA 1
ATOM 877 C C . VAL A 1 118 ? 8.517 12.038 -25.390 1.00 85.38 118 VAL A C 1
ATOM 879 O O . VAL A 1 118 ? 9.577 11.865 -24.794 1.00 85.38 118 VAL A O 1
ATOM 882 N N . ASN A 1 119 ? 8.411 12.922 -26.387 1.00 86.69 119 ASN A N 1
ATOM 883 C CA . ASN A 1 119 ? 9.518 13.770 -26.859 1.00 86.69 119 ASN A CA 1
ATOM 884 C C . ASN A 1 119 ? 10.819 13.001 -27.167 1.00 86.69 119 ASN A C 1
ATOM 886 O O . ASN A 1 119 ? 11.910 13.409 -26.767 1.00 86.69 119 ASN A O 1
ATOM 890 N N . LYS A 1 120 ? 10.710 11.881 -27.890 1.00 79.62 120 LYS A N 1
ATOM 891 C CA . LYS A 1 120 ? 11.811 10.962 -28.240 1.00 79.62 120 LYS A CA 1
ATOM 892 C C . LYS A 1 120 ? 12.448 10.246 -27.044 1.00 79.62 120 LYS A C 1
ATOM 894 O O . LYS A 1 120 ? 13.491 9.621 -27.209 1.00 79.62 120 LYS A O 1
ATOM 899 N N . LYS A 1 121 ? 11.820 10.284 -25.869 1.00 83.56 121 LYS A N 1
ATOM 900 C CA . LYS A 1 121 ? 12.281 9.619 -24.647 1.00 83.56 121 LYS A CA 1
ATOM 901 C C . LYS A 1 121 ? 11.253 8.599 -24.161 1.00 83.56 121 LYS A C 1
ATOM 903 O O . LYS A 1 121 ? 10.065 8.698 -24.459 1.00 83.56 121 LYS A O 1
ATOM 908 N N . THR A 1 122 ? 11.737 7.629 -23.402 1.00 88.88 122 THR A N 1
ATOM 909 C CA . THR A 1 122 ? 10.939 6.674 -22.630 1.00 88.88 122 THR A CA 1
ATOM 910 C C . THR A 1 122 ? 11.683 6.367 -21.333 1.00 88.88 122 THR A C 1
ATOM 912 O O . THR A 1 122 ? 12.871 6.669 -21.210 1.00 88.88 122 THR A O 1
ATOM 915 N N . THR A 1 123 ? 10.998 5.738 -20.391 1.00 83.12 123 THR A N 1
ATOM 916 C CA . THR A 1 123 ? 11.595 5.067 -19.234 1.00 83.12 123 THR A CA 1
ATOM 917 C C . THR A 1 123 ? 11.008 3.659 -19.137 1.00 83.12 123 THR A C 1
ATOM 919 O O . THR A 1 123 ? 10.095 3.322 -19.898 1.00 83.12 123 THR A O 1
ATOM 922 N N . TYR A 1 124 ? 11.529 2.829 -18.237 1.00 77.19 124 TYR A N 1
ATOM 923 C CA . TYR A 1 124 ? 10.859 1.587 -17.867 1.00 77.19 124 TYR A CA 1
ATOM 924 C C . TYR A 1 124 ? 9.469 1.904 -17.308 1.00 77.19 124 TYR A C 1
ATOM 926 O O . TYR A 1 124 ? 9.310 2.817 -16.497 1.00 77.19 124 TYR A O 1
ATOM 934 N N . GLY A 1 125 ? 8.467 1.176 -17.788 1.00 69.06 125 GLY A N 1
ATOM 935 C CA . GLY A 1 125 ? 7.079 1.294 -17.363 1.00 69.06 125 GLY A CA 1
ATOM 936 C C . GLY A 1 125 ? 6.568 -0.010 -16.764 1.00 69.06 125 GLY A C 1
ATOM 937 O O . GLY A 1 125 ? 7.288 -1.003 -16.689 1.00 69.06 125 GLY A O 1
ATOM 938 N N . GLY A 1 126 ? 5.305 0.002 -16.355 1.00 65.06 126 GLY A N 1
ATOM 939 C CA . GLY A 1 126 ? 4.608 -1.172 -15.855 1.00 65.06 126 GLY A CA 1
ATOM 940 C C . GLY A 1 126 ? 3.896 -1.963 -16.954 1.00 65.06 126 GLY A C 1
ATOM 941 O O . GLY A 1 126 ? 3.112 -1.392 -17.708 1.00 65.06 126 GLY A O 1
ATOM 942 N N . MET A 1 127 ? 4.128 -3.271 -17.020 1.00 59.88 127 MET A N 1
ATOM 943 C CA . MET A 1 127 ? 3.337 -4.250 -17.771 1.00 59.88 127 MET A CA 1
ATOM 944 C C . MET A 1 127 ? 2.376 -4.974 -16.820 1.00 59.88 127 MET A C 1
ATOM 946 O O . MET A 1 127 ? 2.775 -5.316 -15.710 1.00 59.88 127 MET A O 1
ATOM 950 N N . SER A 1 128 ? 1.144 -5.239 -17.256 1.00 61.97 128 SER A N 1
ATOM 951 C CA . SER A 1 128 ? 0.126 -5.963 -16.478 1.00 61.97 128 SER A CA 1
ATO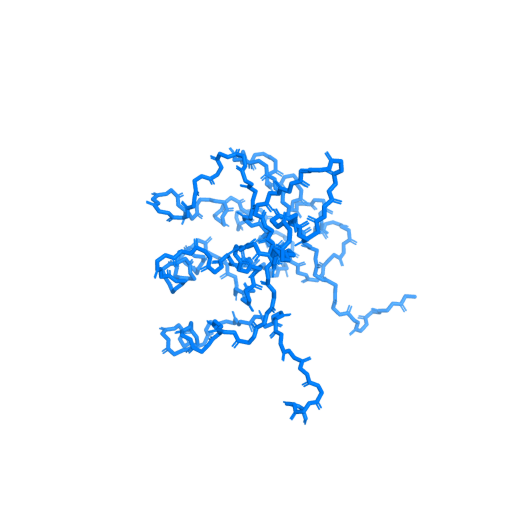M 952 C C . SER A 1 128 ? -0.258 -7.311 -17.120 1.00 61.97 128 SER A C 1
ATOM 954 O O . SER A 1 128 ? -0.267 -7.424 -18.348 1.00 61.97 128 SER A O 1
ATOM 956 N N . GLY A 1 129 ? -0.553 -8.351 -16.316 1.00 58.97 129 GLY A N 1
ATOM 957 C CA . GLY A 1 129 ? -0.952 -9.696 -16.783 1.00 58.97 129 GLY A CA 1
ATOM 958 C C . GLY A 1 129 ? -0.897 -10.845 -15.738 1.00 58.97 129 GLY A C 1
ATOM 959 O O . GLY A 1 129 ? -0.533 -10.665 -14.588 1.00 58.97 129 GLY A O 1
ATOM 960 N N . ASN A 1 130 ? -1.239 -12.078 -16.143 1.00 55.28 130 ASN A N 1
ATOM 961 C CA . ASN A 1 130 ? -1.592 -13.235 -15.276 1.00 55.28 130 ASN A CA 1
ATOM 962 C C . ASN A 1 130 ? -0.485 -13.915 -14.409 1.00 55.28 130 ASN A C 1
ATOM 964 O O . ASN A 1 130 ? -0.660 -15.051 -13.97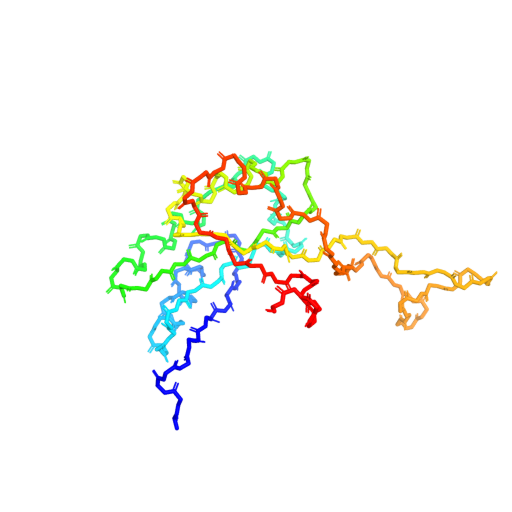0 1.00 55.28 130 ASN A O 1
ATOM 968 N N . ALA A 1 131 ? 0.688 -13.325 -14.175 1.00 53.59 131 ALA A N 1
ATOM 969 C CA . ALA A 1 131 ? 1.882 -14.137 -13.874 1.00 53.59 131 ALA A CA 1
ATOM 970 C C . ALA A 1 131 ? 2.169 -14.509 -12.392 1.00 53.59 131 ALA A C 1
ATOM 972 O O . ALA A 1 131 ? 2.953 -15.431 -12.167 1.00 53.59 131 ALA A O 1
ATOM 973 N N . ALA A 1 132 ? 1.601 -13.851 -11.367 1.00 56.19 132 ALA A N 1
ATOM 974 C CA . ALA A 1 132 ? 2.255 -13.830 -10.037 1.00 56.19 132 ALA A CA 1
ATOM 975 C C . ALA A 1 132 ? 1.497 -14.399 -8.812 1.00 56.19 132 ALA A C 1
ATOM 977 O O . ALA A 1 132 ? 2.106 -14.596 -7.762 1.00 56.19 132 ALA A O 1
ATOM 978 N N . ILE A 1 133 ? 0.202 -14.705 -8.896 1.00 61.28 133 ILE A N 1
ATOM 979 C CA . ILE A 1 133 ? -0.650 -14.864 -7.692 1.00 61.28 133 ILE A CA 1
ATOM 980 C C . ILE A 1 133 ? -0.571 -16.259 -7.043 1.00 61.28 133 ILE A C 1
ATOM 982 O O . ILE A 1 133 ? -0.722 -16.414 -5.829 1.00 61.28 133 ILE A O 1
ATOM 986 N N . THR A 1 134 ? -0.239 -17.293 -7.822 1.00 63.97 134 THR A N 1
ATOM 987 C CA . THR A 1 134 ? -0.265 -18.699 -7.365 1.00 63.97 134 THR A CA 1
ATOM 988 C C . THR A 1 134 ? 0.763 -19.015 -6.260 1.00 63.97 134 THR A C 1
ATOM 990 O O . THR A 1 134 ? 0.578 -19.963 -5.492 1.00 63.97 134 THR A O 1
ATOM 993 N N . SER A 1 135 ? 1.860 -18.260 -6.156 1.00 69.62 135 SER A N 1
ATOM 994 C CA . SER A 1 135 ? 2.950 -18.536 -5.206 1.00 69.62 135 SER A CA 1
ATOM 995 C C . SER A 1 135 ? 2.615 -18.126 -3.764 1.00 69.62 135 SER A C 1
ATOM 997 O O . SER A 1 135 ? 2.919 -18.883 -2.840 1.00 69.62 135 SER A O 1
ATOM 999 N N . ILE A 1 136 ? 1.944 -16.984 -3.567 1.00 72.50 136 ILE A N 1
ATOM 1000 C CA . ILE A 1 136 ? 1.594 -16.448 -2.241 1.00 72.50 136 ILE A CA 1
ATOM 1001 C C . ILE A 1 136 ? 0.563 -17.349 -1.556 1.00 72.50 136 ILE A C 1
ATOM 1003 O O . ILE A 1 136 ? 0.796 -17.800 -0.436 1.00 72.50 136 ILE A O 1
ATOM 1007 N N . GLY A 1 137 ? -0.536 -17.687 -2.241 1.00 73.94 137 GLY A N 1
ATOM 1008 C CA . GLY A 1 137 ? -1.623 -18.483 -1.654 1.00 73.94 137 GLY A CA 1
ATOM 1009 C C . GLY A 1 137 ? -1.195 -19.887 -1.207 1.00 73.94 137 GLY A C 1
ATOM 1010 O O . GLY A 1 137 ? -1.703 -20.412 -0.216 1.00 73.94 137 GLY A O 1
ATOM 1011 N N . LYS A 1 138 ? -0.206 -20.489 -1.885 1.00 76.56 138 LYS A N 1
ATOM 1012 C CA . LYS A 1 138 ? 0.358 -21.792 -1.491 1.00 76.56 138 LYS A CA 1
ATOM 1013 C C . LYS A 1 138 ? 1.167 -21.721 -0.193 1.00 76.56 138 LYS A C 1
ATOM 1015 O O . LYS A 1 138 ? 1.144 -22.680 0.577 1.00 76.56 138 LYS A O 1
ATOM 1020 N N . GLN A 1 139 ? 1.882 -20.619 0.037 1.00 83.69 139 GLN A N 1
ATOM 1021 C CA . GLN A 1 139 ? 2.823 -20.479 1.155 1.00 83.69 139 GLN A CA 1
ATOM 1022 C C . GLN A 1 139 ? 2.216 -19.769 2.373 1.00 83.69 139 GLN A C 1
ATOM 1024 O O . GLN A 1 139 ? 2.570 -20.094 3.503 1.00 83.69 139 GLN A O 1
ATOM 1029 N N . LEU A 1 140 ? 1.269 -18.850 2.170 1.00 82.00 140 LEU A N 1
ATOM 1030 C CA . LEU A 1 140 ? 0.575 -18.110 3.227 1.00 82.00 140 LEU A CA 1
ATOM 1031 C C . LEU A 1 140 ? -0.904 -18.512 3.282 1.00 82.00 140 LEU A C 1
ATOM 1033 O O . LEU A 1 140 ? -1.800 -17.720 2.996 1.00 82.00 140 LEU A O 1
ATOM 1037 N N . LYS A 1 141 ? -1.167 -19.770 3.656 1.00 83.69 141 LYS A N 1
ATOM 1038 C CA . LYS A 1 141 ? -2.534 -20.309 3.740 1.00 83.69 141 LYS A CA 1
ATOM 1039 C C . LYS A 1 141 ? -3.416 -19.452 4.653 1.00 83.69 141 LYS A C 1
ATOM 1041 O O . LYS A 1 141 ? -3.038 -19.158 5.787 1.00 83.69 141 LYS A O 1
ATOM 1046 N N . GLY A 1 142 ? -4.593 -19.083 4.152 1.00 84.44 142 GLY A N 1
ATOM 1047 C CA . GLY A 1 142 ? -5.576 -18.277 4.881 1.00 84.44 142 GLY A CA 1
ATOM 1048 C C . GLY A 1 142 ? -5.234 -16.789 4.994 1.00 84.44 142 GLY A C 1
ATOM 1049 O O . GLY A 1 142 ? -5.984 -16.066 5.638 1.00 84.44 142 GLY A O 1
ATOM 1050 N N . PHE A 1 143 ? -4.135 -16.321 4.391 1.00 89.00 143 PHE A N 1
ATOM 1051 C CA . PHE A 1 143 ? -3.853 -14.891 4.289 1.00 89.00 143 PHE A CA 1
ATOM 1052 C C . PHE A 1 143 ? -4.611 -14.308 3.084 1.00 89.00 143 PHE A C 1
ATOM 1054 O O . PHE A 1 143 ? -4.398 -14.805 1.975 1.00 89.00 143 PHE A O 1
ATOM 1061 N N . PRO A 1 144 ? -5.510 -13.323 3.268 1.00 91.06 144 PRO A N 1
ATOM 1062 C CA . PRO A 1 144 ? -6.314 -12.770 2.179 1.00 91.06 144 PRO A CA 1
ATOM 1063 C C . PRO A 1 144 ? -5.468 -12.176 1.047 1.00 91.06 144 PRO A C 1
ATOM 1065 O O . PRO A 1 144 ? -4.484 -11.477 1.295 1.00 91.06 144 PRO A O 1
ATOM 1068 N N . ILE A 1 145 ? -5.874 -12.444 -0.198 1.00 87.12 145 ILE A N 1
ATOM 1069 C CA . ILE A 1 145 ? -5.224 -11.929 -1.407 1.00 87.12 145 ILE A CA 1
ATOM 1070 C C . ILE A 1 145 ? -6.283 -11.260 -2.285 1.00 87.12 145 ILE A C 1
ATOM 1072 O O . ILE A 1 145 ? -7.250 -11.907 -2.682 1.00 87.12 145 ILE A O 1
ATOM 1076 N N . LEU A 1 146 ? -6.083 -9.980 -2.600 1.00 86.00 146 LEU A N 1
ATOM 1077 C CA . LEU A 1 146 ? -6.826 -9.253 -3.625 1.00 86.00 146 LEU A CA 1
ATOM 1078 C C . LEU A 1 146 ? -6.06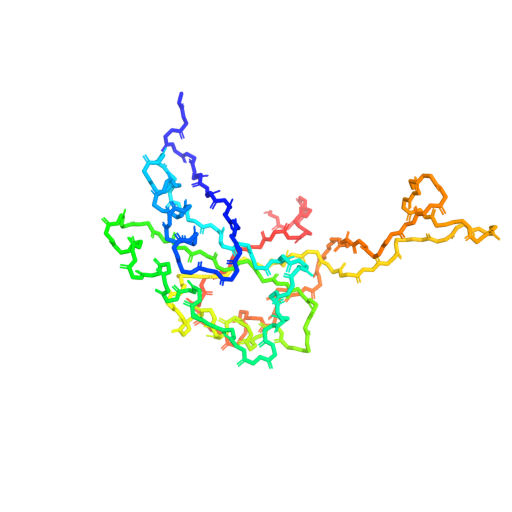7 -9.364 -4.954 1.00 86.00 146 LEU A C 1
ATOM 1080 O O . LEU A 1 146 ? -4.931 -8.905 -5.071 1.00 86.00 146 LEU A O 1
ATOM 1084 N N . GLU A 1 147 ? -6.684 -9.991 -5.949 1.00 79.94 147 GLU A N 1
ATOM 1085 C CA . GLU A 1 147 ? -6.130 -10.162 -7.297 1.00 79.94 147 GLU A CA 1
ATOM 1086 C C . GLU A 1 147 ? -6.487 -8.954 -8.174 1.00 79.94 147 GLU A C 1
ATOM 1088 O O . GLU A 1 147 ? -7.663 -8.632 -8.338 1.00 79.94 147 GLU A O 1
ATOM 1093 N N . GLN A 1 148 ? -5.477 -8.262 -8.718 1.00 70.62 148 GLN A N 1
ATOM 1094 C CA . GLN A 1 148 ? -5.682 -7.074 -9.567 1.00 70.62 148 GLN A CA 1
ATOM 1095 C C . GLN A 1 148 ? -5.381 -7.294 -11.055 1.00 70.62 148 GLN A C 1
ATOM 1097 O O . GLN A 1 148 ? -5.867 -6.522 -11.882 1.00 70.62 148 GLN A O 1
ATOM 1102 N N . GLU A 1 149 ? -4.613 -8.322 -11.427 1.00 65.75 149 GLU A N 1
ATOM 1103 C CA . GLU A 1 149 ? -4.178 -8.508 -12.816 1.00 65.75 149 GLU A CA 1
ATOM 1104 C C . GLU A 1 149 ? -4.850 -9.704 -13.498 1.00 65.75 149 GLU A C 1
ATOM 1106 O O . GLU A 1 149 ? -5.014 -10.762 -12.908 1.00 65.75 149 GLU A O 1
ATOM 1111 N N . GLY A 1 150 ? -5.211 -9.531 -14.777 1.00 52.09 150 GLY A N 1
ATOM 1112 C CA . GLY A 1 150 ? -5.510 -10.635 -15.695 1.00 52.09 150 GLY A CA 1
ATOM 1113 C C . GLY A 1 150 ? -6.869 -11.342 -15.551 1.00 52.09 150 GLY A C 1
ATOM 1114 O O . GLY A 1 150 ? -7.129 -12.325 -16.255 1.00 52.09 150 GLY A O 1
ATOM 1115 N N . LEU A 1 151 ? -7.786 -10.774 -14.760 1.00 52.97 151 LEU A N 1
ATOM 1116 C CA . LEU A 1 151 ? -9.210 -11.127 -14.752 1.00 52.97 151 LEU A CA 1
ATOM 1117 C C . LEU A 1 151 ? -9.850 -10.836 -16.121 1.00 52.97 151 LEU A C 1
ATOM 1119 O O . LEU A 1 151 ? -10.417 -9.774 -16.376 1.00 52.97 151 LEU A O 1
ATOM 1123 N N . THR A 1 152 ? -9.759 -11.801 -17.031 1.00 42.16 152 THR A N 1
ATOM 1124 C CA . THR A 1 152 ? -10.616 -11.857 -18.216 1.00 42.16 152 THR A CA 1
ATOM 1125 C C . THR A 1 152 ? -11.894 -12.601 -17.847 1.00 42.16 152 THR A C 1
ATOM 1127 O O . THR A 1 152 ? -11.889 -13.506 -17.019 1.00 42.16 152 THR A O 1
ATOM 1130 N N . ARG A 1 153 ? -13.018 -12.221 -18.460 1.00 37.09 153 ARG A N 1
ATOM 1131 C CA . ARG A 1 153 ? -14.379 -12.718 -18.171 1.00 37.09 153 ARG A CA 1
ATOM 1132 C C . ARG A 1 153 ? -14.578 -14.244 -18.320 1.00 37.09 153 ARG A C 1
ATOM 1134 O O . ARG A 1 153 ? -15.708 -14.697 -18.230 1.00 37.09 153 ARG A O 1
ATOM 1141 N N . GLN A 1 154 ? -13.525 -15.007 -18.617 1.00 32.72 154 GLN A N 1
ATOM 1142 C CA . GLN A 1 154 ? -13.536 -16.464 -18.765 1.00 32.72 154 GLN A CA 1
ATOM 1143 C C . GLN A 1 154 ? -13.274 -17.219 -17.451 1.00 32.72 154 GLN A C 1
ATOM 1145 O O . GLN A 1 154 ? -13.370 -18.442 -17.446 1.00 32.72 154 GLN A O 1
ATOM 1150 N N . THR A 1 155 ? -12.947 -16.522 -16.358 1.00 35.38 155 THR A N 1
ATOM 1151 C CA . THR A 1 155 ? -12.614 -17.145 -15.062 1.00 35.38 155 THR A CA 1
ATOM 1152 C C . THR A 1 155 ? -13.681 -16.964 -13.969 1.00 35.38 155 THR A C 1
ATOM 1154 O O . THR A 1 155 ? -13.410 -17.278 -12.812 1.00 35.38 155 THR A O 1
ATOM 1157 N N . LEU A 1 156 ? -14.883 -16.489 -14.321 1.00 30.11 156 LEU A N 1
ATOM 1158 C CA . LEU A 1 156 ? -16.095 -16.497 -13.481 1.00 30.11 156 LEU A CA 1
ATOM 1159 C C . LEU A 1 156 ? -17.166 -17.362 -14.151 1.00 30.11 156 LEU A C 1
ATOM 1161 O O . LEU A 1 156 ? -17.907 -18.041 -13.410 1.00 30.11 156 LEU A O 1
#

pLDDT: mean 79.43, std 17.06, range [30.11, 97.69]

Radius of gyration: 17.3 Å; chains: 1; bounding box: 41×36×52 Å

InterPro domains:
  IPR005720 Dihydroorotate dehydrogenase, catalytic [PF01180] (17-131)
  IPR013785 Aldolase-type TIM barrel [G3DSA:3.20.20.70] (1-146)

Foldseek 3Di:
DCPPDAAEAEDEDDPDLCRLLVRLVVCLVVPHQEYEYEPPDPPPPPQVPDDPQVSLLSSQVRCVVSPHAYAYEAEPPDPDRQVNQVSNVVSPHQAYEDYWFDWDFPDADPVRQGPPDDPSDDDTDGDFADPDDVPNCVVPPPGDYHYDGHPDVPPD